Protein AF-A0A938H0B6-F1 (afdb_monomer_lite)

Sequence (148 aa):
MRTFRQATQTGALTITADLTLQGLSDSDDVARQVDLLGPCVDAIQVNDHAWNAVHMSGLAAASLVLRQGADPITALACRDRNRIALYQDMLGLRALGVTSILLARGPDITRNQPVKAQAVFDTSVAQLIAMASGFKDLDPPVPDKEFY

Radius of gyration: 16.0 Å; chains: 1; bounding box: 38×42×38 Å

Foldseek 3Di:
DAEPVNQVVPPDDFFEEEQDFAAEDDLVSLLVVCVVCVVPGQAYEQEQQVPVADGDGLLVSQLSSVVSPGAYAGEDAQFADAPVVLVVSVVSCVVSPHDHYHQYHDDDRDPPHPDDDGTDNNDDSVRSVVQSVPPPDPDRPDPDPPPD

Structure (mmCIF, N/CA/C/O backbone):
data_AF-A0A938H0B6-F1
#
_entry.id   AF-A0A938H0B6-F1
#
loop_
_atom_site.group_PDB
_atom_site.id
_atom_site.type_symbol
_atom_site.label_atom_id
_atom_site.label_alt_id
_atom_site.label_comp_id
_atom_site.label_asym_id
_atom_site.label_entity_id
_atom_site.label_seq_id
_atom_site.pdbx_PDB_ins_code
_atom_site.Cartn_x
_atom_site.Cartn_y
_atom_site.Cartn_z
_atom_site.occupancy
_atom_site.B_iso_or_equiv
_atom_site.auth_seq_id
_atom_site.auth_comp_id
_atom_site.auth_asym_id
_atom_site.auth_atom_id
_atom_site.pdbx_PDB_model_num
ATOM 1 N N . MET A 1 1 ? -18.117 0.210 5.837 1.00 84.25 1 MET A N 1
ATOM 2 C CA . MET A 1 1 ? -16.848 -0.444 6.205 1.00 84.25 1 MET A CA 1
ATOM 3 C C . MET A 1 1 ? -16.161 0.379 7.286 1.00 84.25 1 MET A C 1
ATOM 5 O O . MET A 1 1 ? -16.206 1.601 7.197 1.00 84.25 1 MET A O 1
ATOM 9 N N . ARG A 1 2 ? -15.590 -0.270 8.307 1.00 90.00 2 ARG A N 1
ATOM 10 C CA . ARG A 1 2 ? -14.723 0.369 9.313 1.00 90.00 2 ARG A CA 1
ATOM 11 C C . ARG A 1 2 ? -13.327 0.559 8.712 1.00 90.00 2 ARG A C 1
ATOM 13 O O . ARG A 1 2 ? -12.858 -0.357 8.054 1.00 90.00 2 ARG A O 1
ATOM 20 N N . THR A 1 3 ? -12.679 1.702 8.929 1.00 96.19 3 THR A N 1
ATOM 21 C CA . THR A 1 3 ? -11.312 1.938 8.421 1.00 96.19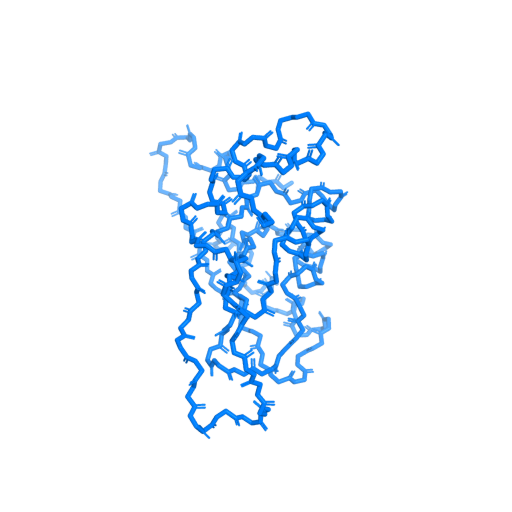 3 THR A CA 1
ATOM 22 C C . THR A 1 3 ? -10.234 1.549 9.434 1.00 96.19 3 THR A C 1
ATOM 24 O O . THR A 1 3 ? -10.479 1.549 10.642 1.00 96.19 3 THR A O 1
ATOM 27 N N . PHE A 1 4 ? -9.005 1.319 8.975 1.00 96.94 4 PHE A N 1
ATOM 28 C CA . PHE A 1 4 ? -7.815 1.087 9.794 1.00 96.94 4 PHE A CA 1
ATOM 29 C C . PHE A 1 4 ? -7.597 2.202 10.822 1.00 96.94 4 PHE A C 1
ATOM 31 O O . PHE A 1 4 ? -7.320 1.957 11.999 1.00 96.94 4 PHE A O 1
ATOM 38 N N . ARG A 1 5 ? -7.794 3.458 10.402 1.00 94.25 5 ARG A N 1
ATOM 39 C CA . ARG A 1 5 ? -7.720 4.616 11.300 1.00 94.25 5 ARG A CA 1
ATOM 40 C C . ARG A 1 5 ? -8.733 4.504 12.439 1.00 94.25 5 ARG A C 1
ATOM 42 O O . ARG A 1 5 ? -8.396 4.792 13.580 1.00 94.25 5 ARG A O 1
ATOM 49 N N . GLN A 1 6 ? -9.961 4.081 12.147 1.00 95.31 6 GLN A N 1
ATOM 50 C CA . GLN A 1 6 ? -10.975 3.860 13.179 1.00 95.31 6 GLN A CA 1
ATOM 51 C C . GLN A 1 6 ? -10.650 2.632 14.036 1.00 95.31 6 GLN A C 1
ATOM 53 O O . GLN A 1 6 ? -10.951 2.628 15.225 1.00 95.31 6 GLN A O 1
ATOM 58 N N . ALA A 1 7 ? -10.044 1.591 13.461 1.00 95.81 7 ALA A N 1
ATOM 59 C CA . ALA A 1 7 ? -9.647 0.388 14.185 1.00 95.81 7 ALA A CA 1
ATOM 60 C C . ALA A 1 7 ? -8.634 0.694 15.295 1.00 95.81 7 ALA A C 1
ATOM 62 O O . ALA A 1 7 ? -8.910 0.460 16.478 1.00 95.81 7 ALA A O 1
ATOM 63 N N . THR A 1 8 ? -7.544 1.361 14.918 1.00 95.25 8 THR A N 1
ATOM 64 C CA . THR A 1 8 ? -6.431 1.725 15.809 1.00 95.25 8 THR A CA 1
ATOM 65 C C . THR A 1 8 ? -6.819 2.687 16.937 1.00 95.25 8 THR A C 1
ATOM 67 O O . THR A 1 8 ? -6.146 2.743 17.962 1.00 95.25 8 THR A O 1
ATOM 70 N N . GLN A 1 9 ? -7.927 3.418 16.797 1.00 95.06 9 GLN A N 1
ATOM 71 C CA . GLN A 1 9 ? -8.401 4.384 17.795 1.00 95.06 9 GLN A CA 1
ATOM 72 C C . GLN A 1 9 ? -9.239 3.772 18.927 1.00 95.06 9 GLN A C 1
ATOM 74 O O . GLN A 1 9 ? -9.527 4.458 19.904 1.00 95.06 9 GLN A O 1
ATOM 79 N N . THR A 1 10 ? -9.645 2.505 18.822 1.00 92.44 10 THR A N 1
ATOM 80 C CA . THR A 1 10 ? -10.554 1.889 19.812 1.00 92.44 10 THR A CA 1
ATOM 81 C C . THR A 1 10 ? -9.867 1.245 21.011 1.00 92.44 10 THR A C 1
ATOM 83 O O . THR A 1 10 ? -10.546 0.877 21.965 1.00 92.44 10 THR A O 1
ATOM 86 N N . GLY A 1 11 ? -8.543 1.072 20.971 1.00 87.94 11 GLY A N 1
ATOM 87 C CA . GLY A 1 11 ? -7.791 0.337 21.997 1.00 87.94 11 GLY A CA 1
ATOM 88 C C . GLY A 1 11 ? -7.968 -1.188 21.953 1.00 87.94 11 GLY A C 1
ATOM 89 O O . GLY A 1 11 ? -7.318 -1.892 22.722 1.00 87.94 11 GLY A O 1
ATOM 90 N N . ALA A 1 12 ? -8.811 -1.711 21.055 1.00 92.56 12 ALA A N 1
ATOM 91 C CA . ALA A 1 12 ? -8.910 -3.139 20.769 1.00 92.56 12 ALA A CA 1
ATOM 92 C C . ALA A 1 12 ? -7.745 -3.613 19.881 1.00 92.56 12 ALA A C 1
ATOM 94 O O . ALA A 1 12 ? -7.142 -2.821 19.152 1.00 92.56 12 ALA A O 1
ATOM 95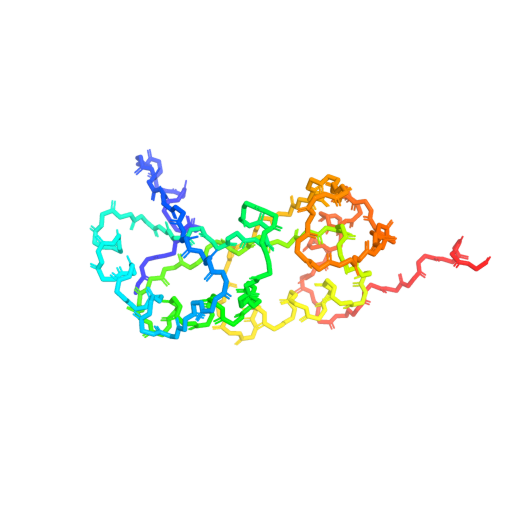 N N . LEU A 1 13 ? -7.453 -4.919 19.916 1.00 95.88 13 LEU A N 1
ATOM 96 C CA . LEU A 1 13 ? -6.486 -5.537 19.007 1.00 95.88 13 LEU A CA 1
ATOM 97 C C . LEU A 1 13 ? -6.901 -5.266 17.554 1.00 95.88 13 LEU A C 1
ATOM 99 O O . LEU A 1 13 ? -8.019 -5.593 17.170 1.00 95.88 13 LEU A O 1
ATOM 103 N N . THR A 1 14 ? -5.995 -4.667 16.780 1.00 97.12 14 THR A N 1
ATOM 104 C CA . THR A 1 14 ? -6.169 -4.418 15.343 1.00 97.12 14 THR A CA 1
ATOM 105 C C . THR A 1 14 ? -5.373 -5.454 14.559 1.00 97.12 14 THR A C 1
ATOM 107 O O . THR A 1 14 ? -4.189 -5.648 14.843 1.00 97.12 14 THR A O 1
ATOM 110 N N . ILE A 1 15 ? -6.003 -6.110 13.586 1.00 97.12 15 ILE A N 1
ATOM 111 C CA . ILE A 1 15 ? -5.378 -7.147 12.754 1.00 97.12 15 ILE A CA 1
ATOM 112 C C . ILE A 1 15 ? -5.342 -6.675 11.301 1.00 97.12 15 ILE A C 1
ATOM 114 O O . ILE A 1 15 ? -6.337 -6.182 10.776 1.00 97.12 15 ILE A O 1
ATOM 118 N N . THR A 1 16 ? -4.203 -6.852 10.636 1.00 97.56 16 THR A N 1
ATOM 119 C CA . THR A 1 16 ? -4.034 -6.586 9.202 1.00 97.56 16 THR A CA 1
ATOM 120 C C . THR A 1 16 ? -3.492 -7.821 8.490 1.00 97.56 16 THR A C 1
ATOM 122 O O . THR A 1 16 ? -2.908 -8.705 9.119 1.00 97.56 16 THR A O 1
ATOM 125 N N . ALA A 1 17 ? -3.684 -7.888 7.173 1.00 96.81 17 ALA A N 1
ATOM 126 C CA . ALA A 1 17 ? -3.063 -8.901 6.323 1.00 96.81 17 ALA A CA 1
ATOM 127 C C . ALA A 1 17 ? -2.549 -8.290 5.020 1.00 96.81 17 ALA A C 1
ATOM 129 O O . ALA A 1 17 ? -3.108 -7.312 4.525 1.00 96.81 17 ALA A O 1
ATOM 130 N N . ASP A 1 18 ? -1.506 -8.891 4.455 1.00 94.12 18 ASP A N 1
ATOM 131 C CA . ASP A 1 18 ? -0.931 -8.473 3.180 1.00 94.12 18 ASP A CA 1
ATOM 132 C C . ASP A 1 18 ? -1.738 -9.004 1.991 1.00 94.12 18 ASP A C 1
ATOM 134 O O . ASP A 1 18 ? -2.028 -10.199 1.890 1.00 94.12 18 ASP A O 1
ATOM 138 N N . LEU A 1 19 ? -2.023 -8.117 1.038 1.00 94.19 19 LEU A N 1
ATOM 139 C CA . LEU A 1 19 ? -2.446 -8.487 -0.304 1.00 94.19 19 LEU A CA 1
ATOM 140 C C . LEU A 1 19 ? -1.232 -8.980 -1.093 1.00 94.19 19 LEU A C 1
ATOM 142 O O . LEU A 1 19 ? -0.224 -8.282 -1.237 1.00 94.19 19 LEU A O 1
ATOM 146 N N . THR A 1 20 ? -1.344 -10.176 -1.654 1.00 89.25 20 THR A N 1
ATOM 147 C CA . THR A 1 20 ? -0.303 -10.771 -2.484 1.00 89.25 20 THR A CA 1
ATOM 148 C C . THR A 1 20 ? -0.543 -10.396 -3.942 1.00 89.25 20 THR A C 1
ATOM 150 O O . THR A 1 20 ? -1.420 -10.951 -4.601 1.00 89.25 20 THR A O 1
ATOM 153 N N . LEU A 1 21 ? 0.244 -9.447 -4.451 1.00 85.12 21 LEU A N 1
ATOM 154 C CA . LEU A 1 21 ? 0.279 -9.091 -5.869 1.00 85.12 21 LEU A CA 1
ATOM 155 C C . LEU A 1 21 ? 1.463 -9.802 -6.531 1.00 85.12 21 LEU A C 1
ATOM 157 O O . LEU A 1 21 ? 2.612 -9.603 -6.136 1.00 85.12 21 LEU A O 1
ATOM 161 N N . GLN A 1 22 ? 1.196 -10.647 -7.525 1.00 78.81 22 GLN A N 1
ATOM 162 C CA . GLN A 1 22 ? 2.216 -11.420 -8.235 1.00 78.81 22 GLN A CA 1
ATOM 163 C C . GLN A 1 22 ? 2.071 -11.232 -9.740 1.00 78.81 22 GLN A C 1
ATOM 165 O O . GLN A 1 22 ? 1.029 -11.550 -10.298 1.00 78.81 22 GLN A O 1
ATOM 170 N N .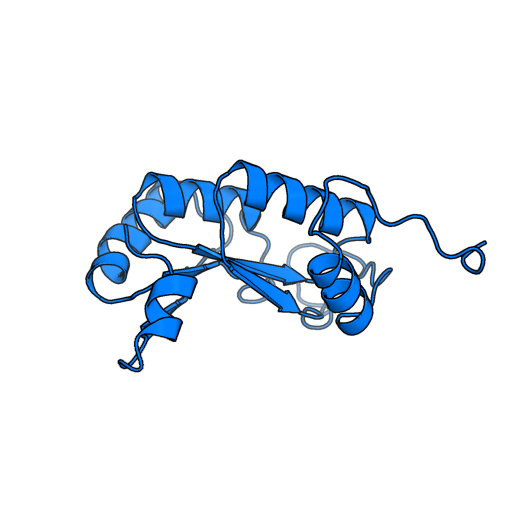 GLY A 1 23 ? 3.133 -10.795 -10.421 1.00 76.75 23 GLY A N 1
ATOM 171 C CA . GLY A 1 23 ? 3.218 -10.831 -11.885 1.00 76.75 23 GLY A CA 1
ATOM 172 C C . GLY A 1 23 ? 1.989 -10.247 -12.595 1.00 76.75 23 GLY A C 1
ATOM 173 O O . GLY A 1 23 ? 1.797 -9.035 -12.621 1.00 76.75 23 GLY A O 1
ATOM 174 N N . LEU A 1 24 ? 1.173 -11.137 -13.170 1.00 81.75 24 LEU A N 1
ATOM 175 C CA . LEU A 1 24 ? -0.033 -10.829 -13.947 1.00 81.75 24 LEU A CA 1
ATOM 176 C C . LEU A 1 24 ? -1.327 -10.787 -13.115 1.00 81.75 24 LEU A C 1
ATOM 178 O O . LEU A 1 24 ? -2.394 -10.924 -13.704 1.00 81.75 24 LEU A O 1
ATOM 182 N N . SER A 1 25 ? -1.253 -10.623 -11.787 1.00 87.44 25 SER A N 1
ATOM 183 C CA . SER A 1 25 ? -2.452 -10.499 -10.949 1.00 87.44 25 SER A CA 1
ATOM 184 C C . SER A 1 25 ? -3.436 -9.492 -11.537 1.00 87.44 25 SER A C 1
ATOM 186 O O . SER A 1 25 ? -3.052 -8.364 -11.863 1.00 87.44 25 SER A O 1
ATOM 188 N N . ASP A 1 26 ? -4.696 -9.899 -11.635 1.00 92.25 26 ASP A N 1
ATOM 189 C CA . ASP A 1 26 ? -5.786 -9.084 -12.162 1.00 92.25 26 ASP A CA 1
ATOM 190 C C . ASP A 1 26 ? -6.803 -8.707 -11.071 1.00 92.25 26 ASP A C 1
ATOM 192 O O . ASP A 1 26 ? -6.566 -8.871 -9.870 1.00 92.25 26 ASP A O 1
ATOM 196 N N . SER A 1 27 ? -7.935 -8.128 -11.476 1.00 95.88 27 SER A N 1
ATOM 197 C CA . SER A 1 27 ? -8.986 -7.734 -10.538 1.00 95.88 27 SER A CA 1
ATOM 198 C C . SER A 1 27 ? -9.619 -8.909 -9.799 1.00 95.88 27 SER A C 1
ATOM 200 O O . SER A 1 27 ? -9.995 -8.747 -8.637 1.00 95.88 27 SER A O 1
ATOM 202 N N . ASP A 1 28 ? -9.722 -10.072 -10.438 1.00 96.12 28 ASP A N 1
ATOM 203 C CA . ASP A 1 28 ? -10.370 -11.249 -9.864 1.00 96.12 28 ASP A CA 1
ATOM 204 C C . ASP A 1 28 ? -9.467 -11.876 -8.797 1.00 96.12 28 ASP A C 1
ATOM 206 O O . ASP A 1 28 ? -9.946 -12.348 -7.762 1.00 96.12 28 ASP A O 1
ATOM 210 N N . ASP A 1 29 ? -8.146 -11.811 -8.993 1.00 95.19 29 ASP A N 1
ATOM 211 C CA . ASP A 1 29 ? -7.168 -12.184 -7.971 1.00 95.19 29 ASP A CA 1
ATOM 212 C C . ASP A 1 29 ? -7.259 -11.331 -6.710 1.00 95.19 29 ASP A C 1
ATOM 214 O O . ASP A 1 29 ? -7.161 -11.860 -5.596 1.00 95.19 29 ASP A O 1
ATOM 218 N N . VAL A 1 30 ? -7.449 -10.021 -6.873 1.00 96.75 30 VAL A N 1
ATOM 219 C CA . VAL A 1 30 ? -7.634 -9.109 -5.741 1.00 96.75 30 VAL A CA 1
ATOM 220 C C . VAL A 1 30 ? -8.955 -9.405 -5.041 1.00 96.75 30 VAL A C 1
ATOM 222 O O . VAL A 1 30 ? -8.960 -9.580 -3.824 1.00 96.75 30 VAL A O 1
ATOM 225 N N . ALA A 1 31 ? -10.056 -9.522 -5.790 1.00 97.62 31 ALA A N 1
ATOM 226 C CA . ALA A 1 31 ? -11.379 -9.786 -5.228 1.00 97.62 31 ALA A CA 1
ATOM 227 C C . ALA A 1 31 ? -11.391 -11.066 -4.380 1.00 97.62 31 ALA A C 1
ATOM 229 O O . ALA A 1 31 ? -11.805 -11.040 -3.224 1.00 97.62 31 ALA A O 1
ATOM 230 N N . ARG A 1 32 ? -10.817 -12.157 -4.900 1.00 97.31 32 ARG A N 1
ATOM 231 C CA . ARG A 1 32 ? -10.725 -13.441 -4.193 1.00 97.31 32 ARG A CA 1
ATOM 232 C C . ARG A 1 32 ? -9.946 -13.350 -2.882 1.00 97.31 32 ARG A C 1
ATOM 234 O O . ARG A 1 32 ? -10.330 -13.968 -1.892 1.00 97.31 32 ARG A O 1
ATOM 241 N N . GLN A 1 33 ? -8.836 -12.611 -2.869 1.00 97.38 33 GLN A N 1
ATOM 242 C CA . GLN A 1 33 ? -8.051 -12.415 -1.649 1.00 97.38 33 GLN A CA 1
ATOM 243 C C . GLN A 1 33 ? -8.801 -11.559 -0.631 1.00 97.38 33 GLN A C 1
ATOM 245 O O . GLN A 1 33 ? -8.767 -11.866 0.558 1.00 97.38 33 GLN A O 1
ATOM 250 N N . VAL A 1 34 ? -9.506 -10.520 -1.080 1.00 97.88 34 VAL A N 1
ATOM 251 C CA . VAL A 1 34 ? -10.324 -9.683 -0.198 1.00 97.88 34 VAL A CA 1
ATOM 252 C C . VAL A 1 34 ? -11.494 -10.474 0.387 1.00 97.88 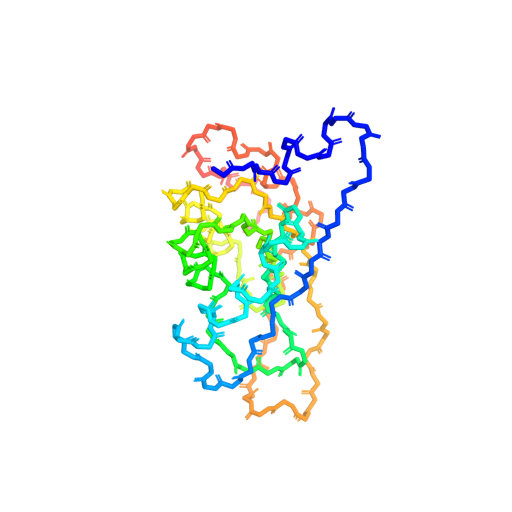34 VAL A C 1
ATOM 254 O O . VAL A 1 34 ? -11.739 -10.363 1.583 1.00 97.88 34 VAL A O 1
ATOM 257 N N . ASP A 1 35 ? -12.158 -11.324 -0.396 1.00 97.88 35 ASP A N 1
ATOM 258 C CA . ASP A 1 35 ? -13.242 -12.183 0.097 1.00 97.88 35 ASP A CA 1
ATOM 259 C C . ASP A 1 35 ? -12.758 -13.158 1.180 1.00 97.88 35 ASP A C 1
ATOM 261 O O . ASP A 1 35 ? -13.477 -13.444 2.138 1.00 97.88 35 ASP A O 1
ATOM 265 N N . LEU A 1 36 ? -11.521 -13.647 1.052 1.00 97.50 36 LEU A N 1
ATOM 266 C CA . LEU A 1 36 ? -10.911 -14.555 2.020 1.00 97.50 36 LEU A CA 1
ATOM 267 C C . LEU A 1 36 ? -10.428 -13.834 3.290 1.00 97.50 36 LEU A C 1
ATOM 269 O O . LEU A 1 36 ? -10.629 -14.324 4.400 1.00 97.50 36 LEU A O 1
ATOM 273 N N . LEU A 1 37 ? -9.742 -12.701 3.127 1.00 97.25 37 LEU A N 1
ATOM 274 C CA . LEU A 1 37 ? -9.048 -12.002 4.211 1.00 97.25 37 LEU A CA 1
ATOM 275 C C . LEU A 1 37 ? -9.947 -10.992 4.924 1.00 97.25 37 LEU A C 1
ATOM 277 O O . LEU A 1 37 ? -9.885 -10.878 6.145 1.00 97.25 37 LEU A O 1
ATOM 281 N N . GLY A 1 38 ? -10.778 -10.271 4.172 1.00 96.19 38 GLY A N 1
ATOM 282 C CA . GLY A 1 38 ? -11.588 -9.143 4.630 1.00 96.19 38 GLY A CA 1
ATOM 283 C C . GLY A 1 38 ? -12.449 -9.433 5.863 1.00 96.19 38 GLY A C 1
ATOM 284 O O . GLY A 1 38 ? -12.449 -8.613 6.776 1.00 96.19 38 GLY A O 1
ATOM 285 N N . PRO A 1 39 ? -13.122 -10.596 5.973 1.00 96.25 39 PRO A N 1
ATOM 286 C CA . PRO A 1 39 ? -13.888 -10.938 7.175 1.00 96.25 39 PRO A CA 1
ATOM 287 C C . PRO A 1 39 ? -13.044 -11.131 8.447 1.00 96.25 39 PRO A C 1
ATOM 289 O O . PRO A 1 39 ? -13.593 -11.132 9.547 1.00 96.25 39 PRO A O 1
ATOM 292 N N . CYS A 1 40 ? -11.731 -11.323 8.304 1.00 96.56 40 CYS A N 1
ATOM 293 C CA . CYS A 1 40 ? -10.813 -11.689 9.382 1.00 96.56 40 CYS A CA 1
ATOM 294 C C . CYS A 1 40 ? -9.890 -10.541 9.824 1.00 96.56 40 CYS A C 1
ATOM 296 O O . CYS A 1 40 ? -9.156 -10.709 10.800 1.00 96.56 40 CYS A O 1
ATOM 298 N N . VAL A 1 41 ? -9.878 -9.408 9.113 1.00 97.62 41 VAL A N 1
ATOM 299 C CA . VAL A 1 41 ? -8.926 -8.307 9.338 1.00 97.62 41 VAL A CA 1
ATOM 300 C C . VAL A 1 41 ? -9.620 -6.949 9.355 1.00 97.62 41 VAL A C 1
ATOM 302 O O . VAL A 1 41 ? -10.649 -6.753 8.717 1.00 97.62 41 VAL A O 1
ATOM 305 N N . ASP A 1 42 ? -9.038 -5.980 10.058 1.00 97.62 42 ASP A N 1
ATOM 306 C CA . ASP A 1 42 ? -9.517 -4.595 10.058 1.00 97.62 42 ASP A CA 1
ATOM 307 C C . ASP A 1 42 ? -9.113 -3.839 8.784 1.00 97.62 42 ASP A C 1
ATOM 309 O O . ASP A 1 42 ? -9.776 -2.873 8.407 1.00 97.62 42 ASP A O 1
ATOM 313 N N . ALA A 1 43 ? -8.012 -4.245 8.142 1.00 98.06 43 ALA A N 1
ATOM 314 C CA . ALA A 1 43 ? -7.518 -3.647 6.907 1.00 98.06 43 ALA A CA 1
ATOM 315 C C . ALA A 1 43 ? -6.561 -4.575 6.145 1.00 98.06 43 ALA A C 1
ATOM 317 O O . ALA A 1 43 ? -5.924 -5.460 6.722 1.00 98.06 43 ALA A O 1
ATOM 318 N N . ILE A 1 44 ? -6.432 -4.329 4.843 1.00 98.12 44 ILE A N 1
ATOM 319 C CA . ILE A 1 44 ? -5.575 -5.083 3.928 1.00 98.12 44 ILE A CA 1
ATOM 320 C C . ILE A 1 44 ? -4.414 -4.198 3.474 1.00 98.12 44 ILE A C 1
ATOM 322 O O . ILE A 1 44 ? -4.603 -3.112 2.932 1.00 98.12 44 ILE A O 1
ATOM 326 N N . GLN A 1 45 ? -3.188 -4.660 3.679 1.00 96.94 45 GLN A N 1
ATOM 327 C CA . GLN A 1 45 ? -1.980 -3.968 3.255 1.00 96.94 45 GLN A CA 1
ATOM 328 C C . GLN A 1 45 ? -1.721 -4.214 1.769 1.00 96.94 45 GLN A C 1
ATOM 330 O O . GLN A 1 45 ? -1.617 -5.351 1.317 1.00 96.94 45 GLN A O 1
ATOM 335 N N . VAL A 1 46 ? -1.595 -3.136 1.002 1.00 95.62 46 VAL A N 1
ATOM 336 C CA . VAL A 1 46 ? -1.264 -3.173 -0.423 1.00 95.62 46 VAL A CA 1
ATOM 337 C C . VAL A 1 46 ? 0.198 -2.773 -0.572 1.00 95.62 46 VAL A C 1
ATOM 339 O O . VAL A 1 46 ? 0.544 -1.594 -0.478 1.00 95.62 46 VAL A O 1
ATOM 342 N N . ASN A 1 47 ? 1.064 -3.764 -0.775 1.00 88.44 47 ASN A N 1
ATOM 343 C CA . ASN A 1 47 ? 2.504 -3.556 -0.869 1.00 88.44 47 ASN A CA 1
ATOM 344 C C . ASN A 1 47 ? 2.927 -3.139 -2.286 1.00 88.44 47 ASN A C 1
ATOM 346 O O . ASN A 1 47 ? 2.515 -3.727 -3.279 1.00 88.44 47 ASN A O 1
ATOM 350 N N . ASP A 1 48 ? 3.801 -2.138 -2.364 1.00 76.44 48 ASP A N 1
ATOM 351 C CA . ASP A 1 48 ? 4.272 -1.528 -3.618 1.00 76.44 48 ASP A CA 1
ATOM 352 C C . ASP A 1 48 ? 5.400 -2.337 -4.292 1.00 76.44 48 ASP A C 1
ATOM 354 O O . ASP A 1 48 ? 5.725 -2.116 -5.454 1.00 76.44 48 ASP A O 1
ATOM 358 N N . HIS A 1 49 ? 6.014 -3.284 -3.567 1.00 70.38 49 HIS A N 1
ATOM 359 C CA . HIS A 1 49 ? 7.204 -4.031 -4.007 1.00 70.38 49 HIS A CA 1
ATOM 360 C C . HIS A 1 49 ? 7.232 -5.483 -3.524 1.00 70.38 49 HIS A C 1
ATOM 362 O O . HIS A 1 49 ? 8.292 -5.998 -3.145 1.00 70.38 49 HIS A O 1
ATOM 368 N N . ALA A 1 50 ? 6.080 -6.143 -3.474 1.00 61.00 50 ALA A N 1
ATOM 369 C CA . ALA A 1 50 ? 6.025 -7.499 -2.956 1.00 61.00 50 ALA A CA 1
ATOM 370 C C . ALA A 1 50 ? 6.971 -8.410 -3.777 1.00 61.00 50 ALA A C 1
ATOM 372 O O . ALA A 1 50 ? 6.881 -8.507 -5.001 1.00 61.00 50 ALA A O 1
ATOM 373 N N . TRP A 1 51 ? 7.960 -9.006 -3.099 1.00 62.50 51 TRP A N 1
ATOM 374 C CA . TRP A 1 51 ? 8.963 -9.916 -3.677 1.00 62.50 51 TRP A CA 1
ATOM 375 C C . TRP A 1 51 ? 9.799 -9.380 -4.855 1.00 62.50 51 TRP A C 1
ATOM 377 O O . TRP A 1 51 ? 10.324 -10.178 -5.629 1.00 62.50 51 TRP A O 1
ATOM 387 N N . ASN A 1 52 ? 9.985 -8.058 -4.993 1.00 65.38 52 ASN A N 1
ATOM 388 C CA . ASN A 1 52 ? 10.734 -7.464 -6.117 1.00 65.38 52 ASN A CA 1
ATOM 389 C C . ASN A 1 52 ? 10.190 -7.862 -7.511 1.00 65.38 52 ASN A C 1
ATOM 391 O O . ASN A 1 52 ? 10.932 -7.873 -8.498 1.00 65.38 52 ASN A O 1
ATOM 395 N N . ALA A 1 53 ? 8.902 -8.200 -7.594 1.00 71.75 53 ALA A N 1
ATOM 396 C CA . ALA A 1 53 ? 8.227 -8.513 -8.843 1.00 71.75 53 ALA A CA 1
ATOM 397 C C . ALA A 1 53 ? 7.567 -7.261 -9.433 1.00 71.75 53 ALA A C 1
ATOM 399 O O . ALA A 1 53 ? 7.151 -6.362 -8.707 1.00 71.75 53 ALA A O 1
ATOM 400 N N . VAL A 1 54 ? 7.435 -7.223 -10.760 1.00 79.69 54 VAL A N 1
ATOM 401 C CA . VAL A 1 54 ? 6.515 -6.282 -11.408 1.00 79.69 54 VAL A CA 1
ATOM 402 C C . VAL A 1 54 ? 5.102 -6.818 -11.232 1.00 79.69 54 VAL A C 1
ATOM 404 O O . VAL A 1 54 ? 4.847 -7.986 -11.521 1.00 79.69 54 VAL A O 1
ATOM 407 N N . HIS A 1 55 ? 4.209 -5.967 -10.744 1.00 86.75 55 HIS A N 1
ATOM 408 C CA . HIS A 1 55 ? 2.798 -6.260 -10.531 1.00 86.75 55 HIS A CA 1
ATOM 409 C C . HIS A 1 55 ? 1.964 -4.990 -10.750 1.00 86.75 55 HIS A C 1
ATOM 411 O O . HIS A 1 55 ? 2.516 -3.915 -11.006 1.00 86.75 55 HIS A O 1
ATOM 417 N N . MET A 1 56 ? 0.634 -5.101 -10.657 1.00 90.50 56 MET A N 1
ATOM 418 C CA . MET A 1 56 ? -0.257 -3.937 -10.720 1.00 90.50 56 MET A CA 1
ATOM 419 C C . MET A 1 56 ? 0.168 -2.847 -9.726 1.00 90.50 56 MET A C 1
ATOM 421 O O . MET A 1 56 ? 0.690 -3.148 -8.650 1.00 90.50 56 MET A O 1
ATOM 425 N N . SER A 1 57 ? -0.065 -1.579 -10.069 1.00 91.12 57 SER A N 1
ATOM 426 C CA . SER A 1 57 ? 0.290 -0.479 -9.172 1.00 91.12 57 SER A CA 1
ATOM 427 C C . SER A 1 57 ? -0.511 -0.548 -7.869 1.00 91.12 57 SER A C 1
ATOM 429 O O . SER A 1 57 ? -1.687 -0.922 -7.867 1.00 91.12 57 SER A O 1
ATOM 431 N N . GLY A 1 58 ? 0.108 -0.125 -6.762 1.00 92.88 58 GLY A N 1
ATOM 432 C CA . GLY A 1 58 ? -0.568 -0.060 -5.463 1.00 92.88 58 GLY A CA 1
ATOM 433 C C . GLY A 1 58 ? -1.841 0.793 -5.496 1.00 92.88 58 GLY A C 1
ATOM 434 O O . GLY A 1 58 ? -2.836 0.428 -4.881 1.00 92.88 58 GLY A O 1
ATOM 435 N N . LEU A 1 59 ? -1.860 1.871 -6.289 1.00 94.94 59 LEU A N 1
ATOM 436 C CA . LEU A 1 59 ? -3.043 2.715 -6.489 1.00 94.94 59 LEU A CA 1
ATOM 437 C C . LEU A 1 59 ? -4.215 1.950 -7.124 1.00 94.94 59 LEU A C 1
ATOM 439 O O . LEU A 1 59 ? -5.349 2.060 -6.653 1.00 94.94 59 LEU A O 1
ATOM 443 N N . ALA A 1 60 ? -3.957 1.157 -8.169 1.00 95.62 60 ALA A N 1
ATOM 444 C CA . ALA A 1 60 ? -4.992 0.352 -8.814 1.00 95.62 60 ALA A CA 1
ATOM 445 C C . ALA A 1 60 ? -5.500 -0.753 -7.876 1.00 95.62 60 ALA A C 1
ATOM 447 O O . ALA A 1 60 ? -6.710 -0.908 -7.706 1.00 95.62 60 ALA A O 1
ATOM 448 N N . ALA A 1 61 ? -4.582 -1.459 -7.209 1.00 96.12 61 ALA A N 1
ATOM 449 C CA . ALA A 1 61 ? -4.916 -2.483 -6.224 1.00 96.12 61 ALA A CA 1
ATOM 450 C C . ALA A 1 61 ? -5.768 -1.921 -5.073 1.00 96.12 61 ALA A C 1
ATOM 452 O O . ALA A 1 61 ? -6.795 -2.500 -4.731 1.00 96.12 61 ALA A O 1
ATOM 453 N N . ALA A 1 62 ? -5.408 -0.757 -4.526 1.00 97.44 62 ALA A N 1
ATOM 454 C CA . ALA A 1 62 ? -6.174 -0.097 -3.471 1.00 97.44 62 ALA A CA 1
ATOM 455 C C . ALA A 1 62 ? -7.600 0.259 -3.920 1.00 97.44 62 ALA A C 1
ATOM 457 O O . ALA A 1 62 ? -8.551 0.072 -3.162 1.00 97.44 62 ALA A O 1
ATOM 458 N N . SER A 1 63 ? -7.771 0.717 -5.168 1.00 97.69 63 SER A N 1
ATOM 459 C CA . SER A 1 63 ? -9.101 0.971 -5.736 1.00 97.69 63 SER A CA 1
ATOM 460 C C . SER A 1 63 ? -9.956 -0.297 -5.793 1.00 97.69 63 SER A C 1
ATOM 462 O O . SER A 1 63 ? -11.144 -0.251 -5.476 1.00 97.69 63 SER A O 1
ATOM 464 N N . LEU A 1 64 ? -9.362 -1.429 -6.174 1.00 97.88 64 LEU A N 1
ATOM 465 C CA . LEU A 1 64 ? -10.052 -2.718 -6.237 1.00 97.88 64 LEU A CA 1
ATOM 466 C C . LEU A 1 64 ? -10.432 -3.228 -4.841 1.00 97.88 64 LEU A C 1
ATOM 468 O O . LEU A 1 64 ? -11.574 -3.632 -4.639 1.00 97.88 64 LEU A O 1
ATOM 472 N N . VAL A 1 65 ? -9.522 -3.126 -3.868 1.00 98.06 65 VAL A N 1
ATOM 473 C CA . VAL A 1 65 ? -9.780 -3.484 -2.462 1.00 98.06 65 VAL A CA 1
ATOM 474 C C . VAL A 1 65 ? -10.951 -2.674 -1.892 1.00 98.06 65 VAL A C 1
ATOM 476 O O . VAL A 1 65 ? -11.875 -3.251 -1.317 1.00 98.06 65 VAL A O 1
ATOM 479 N N . LEU A 1 66 ? -10.978 -1.358 -2.140 1.00 97.69 66 LEU A N 1
ATOM 480 C CA . LEU A 1 66 ? -12.091 -0.490 -1.737 1.00 97.69 66 LEU A CA 1
ATOM 481 C C . LEU A 1 66 ? -13.417 -0.894 -2.384 1.00 97.69 66 LEU A C 1
ATOM 483 O O . LEU A 1 66 ? -14.444 -0.935 -1.708 1.00 97.69 66 LEU A O 1
ATOM 487 N N . ARG A 1 67 ? -13.412 -1.196 -3.689 1.00 97.06 67 ARG A N 1
ATOM 488 C CA . ARG A 1 67 ? -14.618 -1.628 -4.418 1.00 97.06 67 ARG A CA 1
ATOM 489 C C . ARG A 1 67 ? -15.180 -2.942 -3.884 1.00 97.06 67 ARG A C 1
ATOM 491 O O . ARG A 1 67 ? -16.396 -3.100 -3.876 1.00 97.06 67 ARG A O 1
ATOM 498 N N . GLN A 1 68 ? -14.313 -3.832 -3.407 1.00 97.44 68 GLN A N 1
ATOM 499 C CA . GLN A 1 68 ? -14.700 -5.094 -2.776 1.00 97.44 68 GLN A CA 1
ATOM 500 C C . GLN A 1 68 ? -15.118 -4.923 -1.300 1.00 97.44 68 GLN A C 1
ATOM 502 O O . GLN A 1 68 ? -15.574 -5.868 -0.665 1.00 97.44 68 GLN A O 1
ATOM 507 N N . GLY A 1 69 ? -15.023 -3.710 -0.746 1.00 96.50 69 GLY A N 1
ATOM 508 C CA . GLY A 1 69 ? -15.535 -3.388 0.585 1.00 96.50 69 GLY A CA 1
ATOM 509 C C . GLY A 1 69 ? -14.569 -3.664 1.739 1.00 96.50 69 GLY A C 1
ATOM 510 O O . GLY A 1 69 ? -15.035 -3.784 2.874 1.00 96.50 69 GLY A O 1
ATOM 511 N N . ALA A 1 70 ? -13.258 -3.726 1.468 1.00 97.88 70 ALA A N 1
ATOM 512 C CA . ALA A 1 70 ? -12.199 -3.776 2.482 1.00 97.88 70 ALA A CA 1
ATOM 513 C C . ALA A 1 70 ? -11.331 -2.501 2.476 1.00 97.88 70 ALA A C 1
ATOM 515 O O . ALA A 1 70 ? -11.262 -1.784 1.476 1.00 97.88 70 ALA A O 1
ATOM 516 N N . ASP A 1 71 ? -10.716 -2.176 3.621 1.00 98.19 71 ASP A N 1
ATOM 517 C CA . ASP A 1 71 ? -9.959 -0.930 3.786 1.00 98.19 71 ASP A CA 1
ATOM 518 C C . ASP A 1 71 ? -8.489 -1.162 3.429 1.00 98.19 71 ASP A C 1
ATOM 520 O O . ASP A 1 71 ? -7.844 -1.995 4.072 1.00 98.19 71 ASP A O 1
ATOM 524 N N . PRO A 1 72 ? -7.931 -0.469 2.424 1.00 98.19 72 PRO A N 1
ATOM 525 C CA . PRO A 1 72 ? -6.535 -0.636 2.070 1.00 98.19 72 PRO A CA 1
ATOM 526 C C . PRO A 1 72 ? -5.613 0.244 2.925 1.00 98.19 72 PRO A C 1
ATOM 528 O O . PRO A 1 72 ? -5.865 1.431 3.141 1.00 98.19 72 PRO A O 1
ATOM 531 N N . ILE A 1 73 ? -4.460 -0.309 3.299 1.00 97.88 73 ILE A N 1
ATOM 532 C CA . ILE A 1 73 ? -3.280 0.446 3.734 1.00 97.88 73 ILE A CA 1
ATOM 533 C C . ILE A 1 73 ? -2.278 0.396 2.585 1.00 97.88 73 ILE A C 1
ATOM 535 O O . ILE A 1 73 ? -1.646 -0.634 2.357 1.00 97.88 73 ILE A O 1
ATOM 539 N N . THR A 1 74 ? -2.149 1.485 1.828 1.00 96.69 74 THR A N 1
ATOM 540 C CA . THR A 1 74 ? -1.354 1.459 0.587 1.00 96.69 74 THR A CA 1
ATOM 541 C C . THR A 1 74 ? 0.079 1.904 0.828 1.00 96.69 74 THR A C 1
ATOM 543 O O . THR A 1 74 ? 0.310 3.010 1.315 1.00 96.69 74 THR A O 1
ATOM 546 N N . ALA A 1 75 ? 1.049 1.064 0.477 1.00 94.56 75 ALA A N 1
ATOM 547 C CA . ALA A 1 75 ? 2.453 1.430 0.542 1.00 94.56 75 ALA A CA 1
ATOM 548 C C . ALA A 1 75 ? 2.845 2.352 -0.624 1.00 94.56 75 ALA A C 1
ATOM 550 O O . ALA A 1 75 ? 2.460 2.111 -1.765 1.00 94.56 75 ALA A O 1
ATOM 551 N N . LEU A 1 76 ? 3.641 3.379 -0.333 1.00 94.06 76 LEU A N 1
ATOM 552 C CA . LEU A 1 76 ? 4.313 4.229 -1.312 1.00 94.06 76 LEU A CA 1
ATOM 553 C C . LEU A 1 76 ? 5.806 4.239 -1.007 1.00 94.06 76 LEU A C 1
ATOM 555 O O . LEU A 1 76 ? 6.222 4.594 0.103 1.00 94.06 76 LEU A O 1
ATOM 559 N N . ALA A 1 77 ? 6.610 3.851 -1.993 1.00 91.88 77 ALA A N 1
ATOM 560 C CA . ALA A 1 77 ? 8.049 3.740 -1.828 1.00 91.88 77 ALA A CA 1
ATOM 561 C C . ALA A 1 77 ? 8.857 4.680 -2.733 1.00 91.88 77 ALA A C 1
ATOM 563 O O . ALA A 1 77 ? 8.559 4.874 -3.912 1.00 91.88 77 ALA A O 1
ATOM 564 N N . CYS A 1 78 ? 9.933 5.236 -2.169 1.00 91.25 78 CYS A N 1
ATOM 565 C CA . CYS A 1 78 ? 10.801 6.207 -2.842 1.00 91.25 78 CYS A CA 1
ATOM 566 C C . CYS A 1 78 ? 11.717 5.619 -3.928 1.00 91.25 78 CYS A C 1
ATOM 568 O O . CYS A 1 78 ? 12.307 6.369 -4.705 1.00 91.25 78 CYS A O 1
ATOM 570 N N . ARG A 1 79 ? 11.913 4.295 -3.948 1.00 90.25 79 ARG A N 1
ATOM 571 C CA . ARG A 1 79 ? 12.898 3.634 -4.815 1.00 90.25 79 ARG A CA 1
ATOM 572 C C . ARG A 1 79 ? 12.657 3.898 -6.292 1.00 90.25 79 ARG A C 1
ATOM 574 O O . ARG A 1 79 ? 13.603 4.241 -6.990 1.00 90.25 79 ARG A O 1
ATOM 581 N N . ASP A 1 80 ? 11.414 3.764 -6.745 1.00 87.44 80 ASP A N 1
ATOM 582 C CA . ASP A 1 80 ? 11.085 3.715 -8.177 1.00 87.44 80 ASP A CA 1
ATOM 583 C C . ASP A 1 80 ? 10.431 5.009 -8.692 1.00 87.44 80 ASP A C 1
ATOM 585 O O . ASP A 1 80 ? 10.161 5.134 -9.884 1.00 87.44 80 ASP A O 1
ATOM 589 N N . ARG A 1 81 ? 10.165 5.985 -7.811 1.00 91.06 81 ARG A N 1
ATOM 590 C CA . ARG A 1 81 ? 9.390 7.193 -8.131 1.00 91.06 81 ARG A CA 1
ATOM 591 C C . ARG A 1 81 ? 10.084 8.460 -7.647 1.00 91.06 81 ARG A C 1
ATOM 593 O O . ARG A 1 81 ? 10.720 8.478 -6.596 1.00 91.06 81 ARG A O 1
ATOM 600 N N . ASN A 1 82 ? 9.920 9.537 -8.412 1.00 92.88 82 ASN A N 1
ATOM 601 C CA . ASN A 1 82 ? 10.297 10.875 -7.966 1.00 92.88 82 ASN A CA 1
ATOM 602 C C . ASN A 1 82 ? 9.194 11.504 -7.102 1.00 92.88 82 ASN A C 1
ATOM 604 O O . ASN A 1 82 ? 8.084 10.974 -6.997 1.00 92.88 82 ASN A O 1
ATOM 608 N N . ARG A 1 83 ? 9.483 12.663 -6.506 1.00 91.88 83 ARG A N 1
ATOM 609 C CA . ARG A 1 83 ? 8.532 13.387 -5.653 1.00 91.88 83 ARG A CA 1
ATOM 610 C C . ARG A 1 83 ? 7.207 13.724 -6.336 1.00 91.88 83 ARG A C 1
ATOM 612 O O . ARG A 1 83 ? 6.176 13.712 -5.676 1.00 91.88 83 ARG A O 1
ATOM 619 N N . ILE A 1 84 ? 7.219 14.005 -7.643 1.00 92.12 84 ILE A N 1
ATOM 620 C CA . ILE A 1 84 ? 6.008 14.350 -8.400 1.00 92.12 84 ILE A CA 1
ATOM 621 C C . ILE A 1 84 ? 5.102 13.124 -8.503 1.00 92.12 84 ILE A C 1
ATOM 623 O O . ILE A 1 84 ? 3.924 13.214 -8.173 1.00 92.12 84 ILE A O 1
ATOM 627 N N . ALA A 1 85 ? 5.655 11.977 -8.901 1.00 93.88 85 ALA A N 1
ATOM 628 C CA . ALA A 1 85 ? 4.907 10.728 -9.002 1.00 93.88 85 ALA A CA 1
ATOM 629 C C . ALA A 1 85 ? 4.356 10.285 -7.635 1.00 93.88 85 ALA A C 1
ATOM 631 O O . ALA A 1 85 ? 3.188 9.927 -7.532 1.00 93.88 85 ALA A O 1
ATOM 632 N N . LEU A 1 86 ? 5.154 10.401 -6.566 1.00 93.06 86 LEU A N 1
ATOM 633 C CA . LEU A 1 86 ? 4.698 10.128 -5.196 1.00 93.06 86 LEU A CA 1
ATOM 634 C C . LEU A 1 86 ? 3.543 11.049 -4.773 1.00 93.06 86 LEU A C 1
ATOM 636 O O . LEU A 1 86 ? 2.570 10.592 -4.176 1.00 93.06 86 LEU A O 1
ATOM 640 N N . TYR A 1 87 ? 3.620 12.340 -5.103 1.00 91.50 87 TYR A N 1
ATOM 641 C CA . TYR A 1 87 ? 2.556 13.297 -4.802 1.00 91.50 87 TYR A CA 1
ATOM 642 C C . TYR A 1 87 ? 1.274 13.016 -5.600 1.00 91.50 87 TYR A C 1
ATOM 644 O O . TYR A 1 87 ? 0.173 13.087 -5.054 1.00 91.50 87 TYR A O 1
ATOM 652 N N . GLN A 1 88 ? 1.406 12.638 -6.875 1.00 93.75 88 GLN A N 1
ATOM 653 C CA . GLN A 1 88 ? 0.288 12.211 -7.720 1.00 93.75 88 GLN A CA 1
ATOM 654 C C . GLN A 1 88 ? -0.398 10.956 -7.170 1.00 93.75 88 GLN A C 1
ATOM 656 O O . GLN A 1 88 ? -1.627 10.929 -7.094 1.00 93.75 88 GLN A O 1
ATOM 661 N N . ASP A 1 89 ? 0.372 9.957 -6.730 1.00 94.50 89 ASP A N 1
ATOM 662 C CA . ASP A 1 89 ? -0.176 8.750 -6.110 1.00 94.50 89 ASP A CA 1
ATOM 663 C C . ASP A 1 89 ? -0.942 9.091 -4.822 1.00 94.50 89 ASP A C 1
ATOM 665 O O . ASP A 1 89 ? -2.063 8.619 -4.636 1.00 94.50 89 ASP A O 1
ATOM 669 N N . MET A 1 90 ? -0.413 9.975 -3.965 1.00 93.50 90 MET A N 1
ATOM 670 C CA . MET A 1 90 ? -1.130 10.441 -2.766 1.00 93.50 90 MET A CA 1
ATOM 671 C C . MET A 1 90 ? -2.446 11.159 -3.105 1.00 93.50 90 MET A C 1
ATOM 673 O O . MET A 1 90 ? -3.468 10.899 -2.464 1.00 93.50 90 MET A O 1
ATOM 677 N N . LEU A 1 91 ? -2.452 12.034 -4.120 1.00 93.44 91 LEU A N 1
ATOM 678 C CA . LEU A 1 91 ? -3.671 12.706 -4.593 1.00 93.44 91 LEU A CA 1
ATOM 679 C C . LEU A 1 91 ? -4.704 11.697 -5.101 1.00 93.44 91 LEU A C 1
ATOM 681 O O . LEU A 1 91 ? -5.879 11.786 -4.741 1.00 93.44 91 LEU A O 1
ATOM 685 N N . GLY A 1 92 ? -4.267 10.725 -5.903 1.00 95.38 92 GLY A N 1
ATOM 686 C CA . GLY A 1 92 ? -5.128 9.676 -6.439 1.00 95.38 92 GLY A CA 1
ATOM 687 C C . GLY A 1 92 ? -5.711 8.786 -5.343 1.00 95.38 92 GLY A C 1
ATOM 688 O O . GLY A 1 92 ? -6.921 8.578 -5.303 1.00 95.38 92 GLY A O 1
ATOM 689 N N . LEU A 1 93 ? -4.883 8.326 -4.403 1.00 95.50 93 LEU A N 1
ATOM 690 C CA . LEU A 1 93 ? -5.317 7.527 -3.254 1.00 95.50 93 LEU A CA 1
ATOM 691 C C . LEU A 1 93 ? -6.357 8.273 -2.410 1.00 95.50 93 LEU A C 1
ATOM 693 O O . LEU A 1 93 ? -7.412 7.715 -2.101 1.00 95.50 93 LEU A O 1
ATOM 697 N N . ARG A 1 94 ? -6.116 9.556 -2.109 1.00 93.19 94 ARG A N 1
ATOM 698 C CA . ARG A 1 94 ? -7.086 10.401 -1.398 1.00 93.19 94 ARG A CA 1
ATOM 699 C C . ARG A 1 94 ? -8.397 10.531 -2.172 1.00 93.19 94 ARG A C 1
ATOM 701 O O . ARG A 1 94 ? -9.460 10.394 -1.574 1.00 93.19 94 ARG A O 1
ATOM 708 N N . ALA A 1 95 ? -8.335 10.787 -3.479 1.00 94.06 95 ALA A N 1
ATOM 709 C CA . ALA A 1 95 ? -9.522 10.932 -4.322 1.00 94.06 95 ALA A CA 1
ATOM 710 C C . ALA A 1 95 ? -10.351 9.639 -4.402 1.00 94.06 95 ALA A C 1
ATOM 712 O O . ALA A 1 95 ? -11.576 9.697 -4.478 1.00 94.06 95 ALA A O 1
ATOM 713 N N . LEU A 1 96 ? -9.695 8.478 -4.337 1.00 95.75 96 LEU A N 1
ATOM 714 C CA . LEU A 1 96 ? -10.343 7.166 -4.294 1.00 95.75 96 LEU A CA 1
ATOM 715 C C . LEU A 1 96 ? -10.950 6.831 -2.922 1.00 95.75 96 LEU A C 1
ATOM 717 O O . LEU A 1 96 ? -11.726 5.885 -2.830 1.00 95.75 96 LEU A O 1
ATOM 721 N N . GLY A 1 97 ? -10.632 7.596 -1.873 1.00 93.75 97 GLY A N 1
ATOM 722 C CA . GLY A 1 97 ? -11.130 7.375 -0.514 1.00 93.75 97 GLY A CA 1
ATOM 723 C C . GLY A 1 97 ? -10.206 6.540 0.377 1.00 93.75 97 GLY A C 1
ATOM 724 O O . GLY A 1 97 ? -10.628 6.122 1.453 1.00 93.75 97 GLY A O 1
ATOM 725 N N . VAL A 1 98 ? -8.951 6.312 -0.025 1.00 95.88 98 VAL A N 1
ATOM 726 C CA . VAL A 1 98 ? -7.946 5.661 0.827 1.00 95.88 98 VAL A CA 1
ATOM 727 C C . VAL A 1 98 ? -7.586 6.591 1.981 1.00 95.88 98 VAL A C 1
ATOM 729 O O . VAL A 1 98 ? -7.251 7.758 1.779 1.00 95.88 98 VAL A O 1
ATOM 732 N N . THR A 1 99 ? -7.641 6.065 3.205 1.00 93.62 99 THR A N 1
ATOM 733 C CA . THR A 1 99 ? -7.419 6.859 4.426 1.00 93.62 99 THR A CA 1
ATOM 734 C C . THR A 1 99 ? -6.094 6.571 5.124 1.00 93.62 99 THR A C 1
ATOM 736 O O . THR A 1 99 ? -5.710 7.322 6.021 1.00 93.62 99 THR A O 1
ATOM 739 N N . SER A 1 100 ? -5.397 5.506 4.715 1.00 95.75 100 SER A N 1
ATOM 740 C CA . SER A 1 100 ? -4.170 5.029 5.353 1.00 95.75 100 SER A CA 1
ATOM 741 C C . SER A 1 100 ? -3.119 4.670 4.304 1.00 95.75 100 SER A C 1
ATOM 743 O O . SER A 1 100 ? -3.381 3.898 3.381 1.00 95.75 100 SER A O 1
ATOM 745 N N . ILE A 1 101 ? -1.914 5.219 4.458 1.00 95.94 101 ILE A N 1
ATOM 746 C CA . ILE A 1 101 ? -0.761 4.931 3.600 1.00 95.94 101 ILE A CA 1
ATOM 747 C C . ILE A 1 101 ? 0.452 4.550 4.450 1.00 95.94 101 ILE A C 1
ATOM 749 O O . ILE A 1 101 ? 0.616 5.046 5.565 1.00 95.94 101 ILE A O 1
ATOM 753 N N . LEU A 1 102 ? 1.308 3.685 3.912 1.00 95.50 102 LEU A N 1
ATOM 754 C CA . LEU A 1 102 ? 2.588 3.295 4.499 1.00 95.50 102 LEU A CA 1
ATOM 755 C C . LEU A 1 102 ? 3.720 3.890 3.656 1.00 95.50 102 LEU A C 1
ATOM 757 O O . LEU A 1 102 ? 3.819 3.617 2.466 1.00 95.50 102 LEU A O 1
ATOM 761 N N . LEU A 1 103 ? 4.594 4.690 4.259 1.00 94.88 103 LEU A N 1
ATOM 762 C CA . LEU A 1 103 ? 5.674 5.368 3.537 1.00 94.88 103 LEU A CA 1
ATOM 763 C C . LEU A 1 103 ? 6.999 4.650 3.784 1.00 94.88 103 LEU A C 1
ATOM 765 O O . LEU A 1 103 ? 7.389 4.447 4.934 1.00 94.88 103 LEU A O 1
ATOM 769 N N . ALA A 1 104 ? 7.693 4.263 2.715 1.00 93.00 104 ALA A N 1
ATOM 770 C CA . ALA A 1 104 ? 8.894 3.438 2.813 1.00 93.00 104 ALA A CA 1
ATOM 771 C C . ALA A 1 104 ? 9.980 3.833 1.803 1.00 93.00 104 ALA A C 1
ATOM 773 O O . ALA A 1 104 ? 9.748 4.538 0.827 1.00 93.00 104 ALA A O 1
ATOM 774 N N . ARG A 1 105 ? 11.210 3.352 2.024 1.00 90.56 105 ARG A N 1
ATOM 775 C CA . ARG A 1 105 ? 12.321 3.548 1.074 1.00 90.56 105 ARG A CA 1
ATOM 776 C C . ARG A 1 105 ? 12.136 2.664 -0.156 1.00 90.56 105 ARG A C 1
ATOM 778 O O . ARG A 1 105 ? 12.416 3.093 -1.266 1.00 90.56 105 ARG A O 1
ATOM 785 N N . GLY A 1 106 ? 11.666 1.440 0.071 1.00 85.19 106 GLY A N 1
ATOM 786 C CA . GLY A 1 106 ? 11.787 0.329 -0.866 1.00 85.19 106 GLY A CA 1
ATOM 787 C C . GLY A 1 106 ? 13.160 -0.360 -0.751 1.00 85.19 106 GLY A C 1
ATOM 788 O O . GLY A 1 106 ? 14.149 0.290 -0.398 1.00 85.19 106 GLY A O 1
ATOM 789 N N . PRO A 1 107 ? 13.236 -1.680 -0.989 1.00 82.50 107 PRO A N 1
ATOM 790 C CA . PRO A 1 107 ? 14.492 -2.428 -0.942 1.00 82.50 107 PRO A CA 1
ATOM 791 C C . PRO A 1 107 ? 15.332 -2.155 -2.190 1.00 82.50 107 PRO A C 1
ATOM 793 O O . PRO A 1 107 ? 14.773 -1.982 -3.267 1.00 82.50 107 PRO A O 1
ATOM 796 N N . ASP A 1 108 ? 16.658 -2.178 -2.088 1.00 82.25 108 ASP A N 1
ATOM 797 C CA . ASP A 1 108 ? 17.530 -1.935 -3.243 1.00 82.25 108 ASP A CA 1
ATOM 798 C C . ASP A 1 108 ? 17.230 -2.879 -4.424 1.00 82.25 108 ASP A C 1
ATOM 800 O O . ASP A 1 108 ? 16.899 -4.057 -4.249 1.00 82.25 108 ASP A O 1
ATOM 804 N N . ILE A 1 109 ? 17.337 -2.349 -5.648 1.00 78.88 109 ILE A N 1
ATOM 805 C CA . ILE A 1 109 ? 17.150 -3.136 -6.872 1.00 78.88 109 ILE A CA 1
ATOM 806 C C . ILE A 1 109 ? 18.300 -4.139 -6.980 1.00 78.88 109 ILE A C 1
ATOM 808 O O . ILE A 1 109 ? 19.472 -3.765 -7.047 1.00 78.88 109 ILE A O 1
ATOM 812 N N . THR A 1 110 ? 17.970 -5.429 -7.008 1.00 75.38 110 THR A N 1
ATOM 813 C CA . THR A 1 110 ? 18.957 -6.499 -7.173 1.00 75.38 110 THR A CA 1
ATOM 814 C C . THR A 1 110 ? 19.140 -6.848 -8.648 1.00 75.38 110 THR A C 1
ATOM 816 O O . THR A 1 110 ? 18.239 -6.678 -9.469 1.00 75.38 110 THR A O 1
ATOM 819 N N . ARG A 1 111 ? 20.309 -7.397 -9.006 1.00 64.38 111 ARG A N 1
ATOM 820 C CA . ARG A 1 111 ? 20.630 -7.784 -10.395 1.00 64.38 111 ARG A CA 1
ATOM 821 C C . ARG A 1 111 ? 19.718 -8.870 -10.981 1.00 64.38 111 ARG A C 1
ATOM 823 O O . ARG A 1 111 ? 19.713 -9.042 -12.194 1.00 64.38 111 ARG A O 1
ATOM 830 N N . ASN A 1 112 ? 18.969 -9.579 -10.138 1.00 67.88 112 ASN A N 1
ATOM 831 C CA . ASN A 1 112 ? 18.135 -10.715 -10.530 1.00 67.88 112 ASN A CA 1
ATOM 832 C C . ASN A 1 112 ? 16.659 -10.335 -10.730 1.00 67.88 112 ASN A C 1
ATOM 834 O O . ASN A 1 112 ? 15.817 -11.225 -10.819 1.00 67.88 112 ASN A O 1
ATOM 838 N N . GLN A 1 113 ? 16.323 -9.040 -10.769 1.00 72.12 113 GLN A N 1
ATOM 839 C CA . GLN A 1 113 ? 14.951 -8.629 -11.055 1.00 72.12 113 GLN A CA 1
ATOM 840 C C . GLN A 1 113 ? 14.566 -8.919 -12.518 1.00 72.12 113 GLN A C 1
ATOM 842 O O . GLN A 1 113 ? 15.394 -8.723 -13.414 1.00 72.12 113 GLN A O 1
ATOM 847 N N . PRO A 1 114 ? 13.314 -9.344 -12.784 1.00 71.50 114 PRO A N 1
ATOM 848 C CA . PRO A 1 114 ? 12.846 -9.651 -14.139 1.00 71.50 114 PRO A CA 1
ATOM 849 C C . PRO A 1 114 ? 12.885 -8.443 -15.080 1.00 71.50 114 PRO A C 1
ATOM 851 O O . PRO A 1 114 ? 13.153 -8.585 -16.272 1.00 71.50 114 PRO A O 1
ATOM 854 N N . VAL A 1 115 ? 12.630 -7.248 -14.540 1.00 77.38 115 VAL A N 1
ATOM 855 C CA . VAL A 1 115 ? 12.685 -5.984 -15.276 1.00 77.38 115 VAL A CA 1
ATOM 856 C C . VAL A 1 115 ? 13.909 -5.201 -14.826 1.00 77.38 115 VAL A C 1
ATOM 858 O O . VAL A 1 115 ? 14.104 -4.945 -13.640 1.00 77.38 115 VAL A O 1
ATOM 861 N N . LYS A 1 116 ? 14.750 -4.817 -15.790 1.00 81.38 116 LYS A N 1
ATOM 862 C CA . LYS A 1 116 ? 15.920 -3.977 -15.531 1.00 81.38 116 LYS A CA 1
ATOM 863 C C . LYS A 1 116 ? 15.472 -2.529 -15.366 1.00 81.38 116 LYS A C 1
ATOM 865 O O . LYS A 1 116 ? 15.081 -1.897 -16.342 1.00 81.38 116 LYS A O 1
ATOM 870 N N . ALA A 1 117 ? 15.574 -2.015 -14.147 1.00 82.44 117 ALA A N 1
ATOM 871 C CA . ALA A 1 117 ? 15.266 -0.633 -13.808 1.00 82.44 117 ALA A CA 1
ATOM 872 C C . ALA A 1 117 ? 16.411 0.000 -13.005 1.00 82.44 117 ALA A C 1
ATOM 874 O O . ALA A 1 117 ? 17.245 -0.696 -12.420 1.00 82.44 117 ALA A O 1
ATOM 875 N N . GLN A 1 118 ? 16.452 1.330 -12.994 1.00 84.50 118 GLN A N 1
ATOM 876 C CA . GLN A 1 118 ? 17.309 2.104 -12.100 1.00 84.50 118 GLN A CA 1
ATOM 877 C C . GLN A 1 118 ? 16.459 2.684 -10.977 1.00 84.50 118 GLN A C 1
ATOM 879 O O . GLN A 1 118 ? 15.321 3.087 -11.207 1.00 84.50 118 GLN A O 1
ATOM 884 N N . ALA A 1 119 ? 17.028 2.739 -9.774 1.00 84.81 119 ALA A N 1
ATOM 885 C CA . ALA A 1 119 ? 16.381 3.428 -8.673 1.00 84.81 119 ALA A CA 1
ATOM 886 C C . ALA A 1 119 ? 16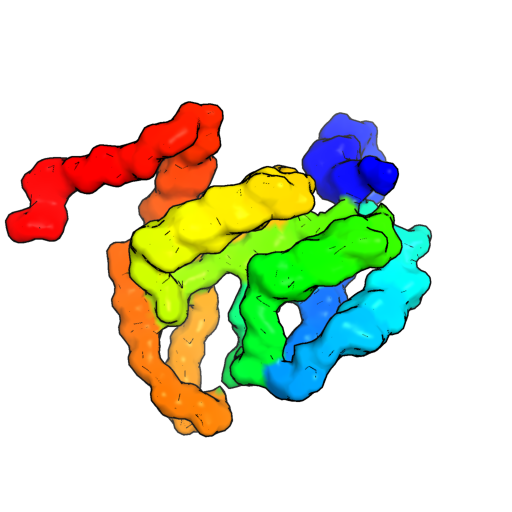.426 4.942 -8.921 1.00 84.81 119 ALA A C 1
ATOM 888 O O . ALA A 1 119 ? 17.442 5.473 -9.372 1.00 84.81 119 ALA A O 1
ATOM 889 N N . VAL A 1 120 ? 15.324 5.617 -8.613 1.00 88.69 120 VAL A N 1
ATOM 890 C CA . VAL A 1 120 ? 15.160 7.063 -8.744 1.00 88.69 120 VAL A CA 1
ATOM 891 C C . VAL A 1 120 ? 15.687 7.765 -7.495 1.00 88.69 120 VAL A C 1
ATOM 893 O O . VAL A 1 120 ? 16.532 8.644 -7.616 1.00 88.69 120 VAL A O 1
ATOM 896 N N . PHE A 1 121 ? 15.211 7.376 -6.303 1.00 84.88 121 PHE A N 1
ATOM 897 C CA . PHE A 1 121 ? 15.610 7.948 -5.004 1.00 84.88 121 PHE A CA 1
ATOM 898 C C . PHE A 1 121 ? 15.709 9.494 -4.961 1.00 84.88 121 PHE A C 1
ATOM 900 O O . PHE A 1 121 ? 16.502 10.046 -4.203 1.00 84.88 121 PHE A O 1
ATOM 907 N N . ASP A 1 122 ? 14.864 10.208 -5.713 1.00 90.69 122 ASP A N 1
ATOM 908 C CA . ASP A 1 122 ? 14.781 11.686 -5.699 1.00 90.69 122 ASP A CA 1
ATOM 909 C C . ASP A 1 122 ? 14.312 12.243 -4.337 1.00 90.69 122 ASP A C 1
ATOM 911 O O . ASP A 1 122 ? 14.471 13.423 -4.035 1.00 90.69 122 ASP A O 1
ATOM 915 N N . THR A 1 123 ? 13.719 11.399 -3.492 1.00 89.38 123 THR A N 1
ATOM 916 C CA . THR A 1 123 ? 13.219 11.761 -2.163 1.00 89.38 123 THR A CA 1
ATOM 917 C C . THR A 1 123 ? 13.551 10.668 -1.155 1.00 89.38 123 THR A C 1
ATOM 919 O O . THR A 1 123 ? 13.384 9.479 -1.418 1.00 89.38 123 THR A O 1
ATOM 922 N N . SER A 1 124 ? 14.003 11.061 0.034 1.00 91.88 124 SER A N 1
ATOM 923 C CA . SER A 1 124 ? 14.157 10.158 1.179 1.00 91.88 124 SER A CA 1
ATOM 924 C C . SER A 1 124 ? 12.811 9.872 1.852 1.00 91.88 124 SER A C 1
ATOM 926 O O . SER A 1 124 ? 11.866 10.648 1.739 1.00 91.88 124 SER A O 1
ATOM 928 N N . VAL A 1 125 ? 12.720 8.786 2.624 1.00 92.75 125 VAL A N 1
ATOM 929 C CA . VAL A 1 125 ? 11.492 8.462 3.380 1.00 92.75 125 VAL A CA 1
ATOM 930 C C . VAL A 1 125 ? 11.121 9.576 4.356 1.00 92.75 125 VAL A C 1
ATOM 932 O O . VAL A 1 125 ? 9.948 9.891 4.505 1.00 92.75 125 VAL A O 1
ATOM 935 N N . ALA A 1 126 ? 12.113 10.215 4.984 1.00 93.69 126 ALA A N 1
ATOM 936 C CA . ALA A 1 126 ? 11.882 11.341 5.885 1.00 93.69 126 ALA A CA 1
ATOM 937 C C . ALA A 1 126 ? 11.247 12.536 5.151 1.00 93.69 126 ALA A C 1
ATOM 939 O O . ALA A 1 126 ? 10.277 13.113 5.638 1.00 93.69 126 ALA A O 1
ATOM 940 N N . GLN A 1 127 ? 11.739 12.860 3.951 1.00 92.44 127 GLN A N 1
ATOM 941 C CA . GLN A 1 127 ? 11.148 13.896 3.097 1.00 92.44 127 GLN A CA 1
ATOM 942 C C . GLN A 1 127 ? 9.741 13.510 2.618 1.00 92.44 127 GLN A C 1
ATOM 944 O O . GLN A 1 127 ? 8.855 14.360 2.612 1.00 92.44 127 GLN A O 1
ATOM 949 N N . LEU A 1 128 ? 9.501 12.238 2.280 1.00 92.69 128 LEU A N 1
ATOM 950 C CA . LEU A 1 128 ? 8.170 11.753 1.902 1.00 92.69 128 LEU A CA 1
ATOM 951 C C . LEU A 1 128 ? 7.175 11.847 3.071 1.00 92.69 128 LEU A C 1
ATOM 953 O O . LEU A 1 128 ? 6.044 12.286 2.879 1.00 92.69 128 LEU A O 1
ATOM 957 N N . ILE A 1 129 ? 7.595 11.503 4.292 1.00 93.19 129 ILE A N 1
ATOM 958 C CA . ILE A 1 129 ? 6.779 11.670 5.505 1.00 93.19 129 ILE A CA 1
ATOM 959 C C . ILE A 1 129 ? 6.459 13.148 5.746 1.00 93.19 129 ILE A C 1
ATOM 961 O O . ILE A 1 129 ? 5.311 13.482 6.048 1.00 93.19 129 ILE A O 1
ATOM 965 N N . ALA A 1 130 ? 7.441 14.041 5.597 1.00 91.06 130 ALA A N 1
ATOM 966 C CA . ALA A 1 130 ? 7.226 15.480 5.738 1.00 91.06 130 ALA A CA 1
ATOM 967 C C . ALA A 1 130 ? 6.222 16.001 4.695 1.00 91.06 130 ALA A C 1
ATOM 969 O O . ALA A 1 130 ? 5.277 16.709 5.044 1.00 91.06 130 ALA A O 1
ATOM 970 N N . MET A 1 131 ? 6.366 15.567 3.440 1.00 89.06 131 MET A N 1
ATOM 971 C CA . MET A 1 131 ? 5.455 15.891 2.342 1.00 89.06 131 MET A CA 1
ATOM 972 C C . MET A 1 131 ? 4.023 15.418 2.622 1.00 89.06 131 MET A C 1
ATOM 974 O O . MET A 1 131 ? 3.085 16.204 2.508 1.00 89.06 131 MET A O 1
ATOM 978 N N . ALA A 1 132 ? 3.847 14.163 3.045 1.00 90.62 132 ALA A N 1
ATOM 979 C CA . ALA A 1 132 ? 2.539 13.609 3.391 1.00 90.62 132 ALA A CA 1
ATOM 980 C C . ALA A 1 132 ? 1.911 14.298 4.618 1.00 90.62 132 ALA A C 1
ATOM 982 O O . ALA A 1 132 ? 0.700 14.492 4.677 1.00 90.62 132 ALA A O 1
ATOM 983 N N . SER A 1 133 ? 2.725 14.721 5.590 1.00 87.81 133 SER A N 1
ATOM 984 C CA . SER A 1 133 ? 2.253 15.439 6.785 1.00 87.81 133 SER A CA 1
ATOM 985 C C . SER A 1 133 ? 1.756 16.856 6.468 1.00 87.81 133 SER A C 1
ATOM 987 O O . SER A 1 133 ? 0.846 17.355 7.136 1.00 87.81 133 SER A O 1
ATOM 989 N N . GLY A 1 134 ? 2.341 17.493 5.448 1.00 82.44 134 GLY A N 1
ATOM 990 C CA . GLY A 1 134 ? 1.930 18.797 4.922 1.00 82.44 134 GLY A CA 1
ATOM 991 C C . GLY A 1 134 ? 0.708 18.753 3.998 1.00 82.44 134 GLY A C 1
ATOM 992 O O . GLY A 1 134 ? 0.185 19.802 3.645 1.00 82.44 134 GLY A O 1
ATOM 993 N N . PHE A 1 135 ? 0.209 17.563 3.650 1.00 74.12 135 PHE A N 1
ATOM 994 C CA . PHE A 1 135 ? -0.865 17.315 2.674 1.00 74.12 135 PHE A CA 1
ATOM 995 C C . PHE A 1 135 ? -2.281 17.720 3.155 1.00 74.12 135 PHE A C 1
ATOM 997 O O . PHE A 1 135 ? -3.288 17.111 2.782 1.00 74.12 135 PHE A O 1
ATOM 1004 N N . LYS A 1 136 ? -2.380 18.707 4.053 1.00 63.12 136 LYS A N 1
ATOM 1005 C CA . LYS A 1 136 ? -3.636 19.108 4.709 1.00 63.12 136 LYS A CA 1
ATOM 1006 C C . LYS A 1 136 ? -4.538 19.914 3.780 1.00 63.12 136 LYS A C 1
ATOM 1008 O O . LYS A 1 136 ? -5.739 19.652 3.730 1.00 63.12 136 LYS A O 1
ATOM 1013 N N . ASP A 1 137 ? -3.939 20.765 2.963 1.00 53.06 137 ASP A N 1
ATOM 1014 C CA . ASP A 1 137 ? -4.616 21.666 2.040 1.00 53.06 137 ASP A CA 1
ATOM 1015 C C . ASP A 1 137 ? -4.039 21.422 0.641 1.00 53.06 137 ASP A C 1
ATOM 1017 O O . ASP A 1 137 ? -2.876 21.056 0.520 1.00 53.06 137 ASP A O 1
ATOM 1021 N N . LEU A 1 138 ? -4.862 21.516 -0.404 1.00 53.25 138 LEU A N 1
ATOM 1022 C CA . LEU A 1 138 ? -4.618 21.054 -1.786 1.00 53.25 138 LEU A CA 1
ATOM 1023 C C . LEU A 1 138 ? -3.406 21.680 -2.516 1.00 53.25 138 LEU A C 1
ATOM 1025 O O . LEU A 1 138 ? -3.289 21.526 -3.732 1.00 53.25 138 LEU A O 1
ATOM 1029 N N . ASP A 1 139 ? -2.521 22.374 -1.809 1.00 50.66 139 ASP A N 1
ATOM 1030 C CA . ASP A 1 139 ? -1.355 23.006 -2.393 1.00 50.66 139 ASP A CA 1
ATOM 1031 C C . ASP A 1 139 ? -0.212 21.994 -2.553 1.00 50.66 139 ASP A C 1
ATOM 1033 O O . ASP A 1 139 ? 0.223 21.362 -1.578 1.00 50.66 139 ASP A O 1
ATOM 1037 N N . PRO A 1 140 ? 0.314 21.823 -3.782 1.00 54.22 140 PRO A N 1
ATOM 1038 C CA . PRO A 1 140 ? 1.556 21.097 -3.969 1.00 54.22 140 PRO A CA 1
ATOM 1039 C C . PRO A 1 140 ? 2.656 21.768 -3.136 1.00 54.22 140 PRO A C 1
ATOM 1041 O O . PRO A 1 140 ? 2.687 22.998 -3.048 1.00 54.22 140 PRO A O 1
ATOM 1044 N N . PRO A 1 141 ? 3.567 20.992 -2.521 1.00 55.66 141 PRO A N 1
ATOM 1045 C CA . PRO A 1 141 ? 4.677 21.555 -1.773 1.00 55.66 141 PRO A CA 1
ATOM 1046 C C . PRO A 1 141 ? 5.429 22.530 -2.677 1.00 55.66 141 PRO A C 1
ATOM 1048 O O . PRO A 1 141 ? 5.900 22.158 -3.756 1.00 55.66 141 PRO A O 1
ATOM 1051 N N . VAL A 1 142 ? 5.516 23.788 -2.245 1.00 54.19 142 VAL A N 1
ATOM 1052 C CA . VAL A 1 142 ? 6.369 24.780 -2.898 1.00 54.19 142 VAL A CA 1
ATOM 1053 C C . VAL A 1 142 ? 7.799 24.247 -2.791 1.00 54.19 142 VAL A C 1
ATOM 1055 O O . VAL A 1 142 ? 8.212 23.901 -1.682 1.00 54.19 142 VAL A O 1
ATOM 1058 N N . PRO A 1 143 ? 8.553 24.121 -3.896 1.00 54.78 143 PRO A N 1
ATOM 1059 C CA . PRO A 1 143 ? 9.935 23.681 -3.816 1.00 54.78 143 PRO A CA 1
ATOM 1060 C C . PRO A 1 143 ? 10.698 24.619 -2.881 1.00 54.78 143 PRO A C 1
ATOM 1062 O O . PRO A 1 143 ? 10.677 25.837 -3.086 1.00 54.78 143 PRO A O 1
ATOM 1065 N N . ASP A 1 144 ? 11.372 24.069 -1.871 1.00 53.06 144 ASP A N 1
ATOM 1066 C CA . ASP A 1 144 ? 12.366 24.840 -1.132 1.00 53.06 144 ASP A CA 1
ATOM 1067 C C . ASP A 1 144 ? 13.364 25.419 -2.143 1.00 53.06 144 ASP A C 1
ATOM 1069 O O . ASP A 1 144 ? 13.793 24.744 -3.084 1.00 53.06 144 ASP A O 1
ATOM 1073 N N . LYS A 1 145 ? 13.719 26.695 -1.965 1.00 46.75 145 LYS A N 1
ATOM 1074 C CA . LYS A 1 145 ? 14.572 27.466 -2.889 1.00 46.75 145 LYS A CA 1
ATOM 1075 C C . LYS A 1 145 ? 15.999 26.913 -3.052 1.00 46.75 145 LYS A C 1
ATOM 1077 O O . LYS A 1 145 ? 16.784 27.513 -3.774 1.00 46.75 145 LYS A O 1
ATOM 1082 N N . GLU A 1 146 ? 16.337 25.799 -2.408 1.00 46.66 146 GLU A N 1
ATOM 1083 C CA . GLU A 1 146 ? 17.675 25.197 -2.403 1.00 46.66 146 GLU A CA 1
ATOM 1084 C C . GLU A 1 146 ? 17.873 24.058 -3.421 1.00 46.66 146 GLU A C 1
ATOM 1086 O O . GLU A 1 146 ? 18.927 23.432 -3.429 1.00 46.66 146 GLU A O 1
ATOM 1091 N N . PHE A 1 147 ? 16.893 23.761 -4.282 1.00 51.12 147 PHE A N 1
ATOM 1092 C CA . PHE A 1 147 ? 16.934 22.566 -5.145 1.00 51.12 147 PHE A CA 1
ATOM 1093 C C . PHE A 1 147 ? 17.222 22.815 -6.644 1.00 51.12 147 PHE A C 1
ATOM 1095 O O . PHE A 1 147 ? 16.860 21.971 -7.466 1.00 51.12 147 PHE A O 1
ATOM 1102 N N . TYR A 1 148 ? 17.897 23.916 -7.003 1.00 44.50 148 TYR A N 1
ATOM 1103 C CA . TYR A 1 148 ? 18.508 24.121 -8.332 1.00 44.50 148 TYR A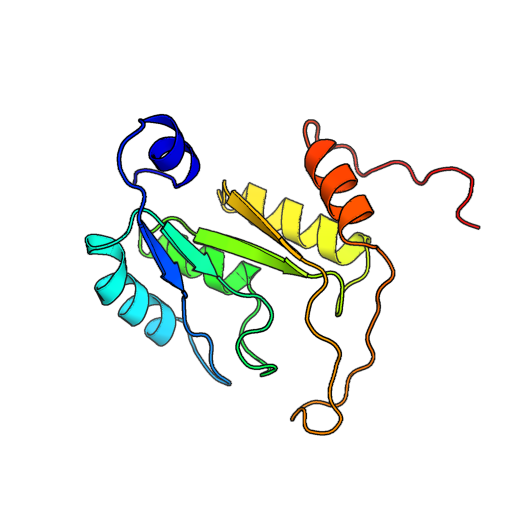 CA 1
ATOM 1104 C C . TYR A 1 148 ? 20.007 24.390 -8.224 1.00 44.50 148 TYR A C 1
ATOM 1106 O O . TYR A 1 148 ? 20.387 25.205 -7.355 1.00 44.50 148 TYR A O 1
#

Secondary structure (DSSP, 8-state):
---HHHHHTSSSPP-EEEE---TT--HHHHHHHHHHHGGG-SEEEE-TTGGG---S-HHHHHHHHHHTT--EEEEEESSS--HHHHHHHHHHHHHHT--EEEEE--PPPPTT-SS-------S-HHHHHHHHHTTTSSPPPPPPTT--

pLDDT: mean 87.18, std 13.51, range [44.5, 98.19]